Protein AF-A0A974MV99-F1 (afdb_monomer_lite)

Foldseek 3Di:
DDWPQPFLDPVVLVVLVVFQLPDPDWKKKFFAFDDQRPGGQPDDPPDPDDDDPRIDTFDSVCSNLVSVLLSVQFFGPCHQTDWDWDQDPNDTWTWTKGKGFCDPVGGPLVVSLVSCVPRPPQDPVSSVSSVDPRGGMMIIIGTDDD

Secondary structure (DSSP, 8-state):
---------HHHHHHHHHHHTSSSPPEEEEEEESGGG-EETT--TT--S--S---EEEPGGGHHHHHHHHHHHS-TTT-EEEEEEEEETTEEEEEEEEEEE--TTT--HHHHHHHTTT-TT--HHHHHHHHSTTEEEEEEEEEP--

Sequence (146 aa):
MQNENIGLGSDIIKFLKEKTIDKDLPIFLEPRSGERGIYPYGYSSNDNEIPQETYIEIKDDEKEKIIDVAGKFATSGFGIQILVYMEIKGKKIDYYTCSIDFIDEYANKEEFLKSISFLSNAPSDFIEKIKSDICSQVDILFPKIS

Structure (mmCIF, N/CA/C/O backbone):
data_AF-A0A974MV99-F1
#
_entry.id   AF-A0A974MV99-F1
#
loop_
_atom_site.group_PDB
_atom_site.id
_atom_site.type_symbol
_atom_site.label_atom_id
_atom_site.label_alt_id
_atom_site.label_comp_id
_atom_site.label_asym_id
_atom_site.label_entity_id
_atom_site.label_seq_id
_atom_site.pdbx_PDB_ins_code
_atom_site.Cartn_x
_atom_site.Cartn_y
_atom_site.Cartn_z
_atom_site.occupancy
_atom_site.B_iso_or_equiv
_atom_site.auth_seq_id
_atom_site.auth_comp_id
_atom_site.auth_asym_id
_atom_site.auth_atom_id
_atom_site.pdbx_PDB_model_num
ATOM 1 N N . MET A 1 1 ? 2.006 -23.246 5.773 1.00 35.78 1 MET A N 1
ATOM 2 C CA . MET A 1 1 ? 0.964 -22.284 5.362 1.00 35.78 1 MET A CA 1
ATOM 3 C C . MET A 1 1 ? 0.419 -22.740 4.025 1.00 35.78 1 MET A C 1
ATOM 5 O O . MET A 1 1 ? 1.220 -23.064 3.158 1.00 35.78 1 MET A O 1
ATOM 9 N N . GLN A 1 2 ? -0.901 -22.856 3.890 1.00 30.95 2 GLN A N 1
ATOM 10 C CA . GLN A 1 2 ? -1.543 -23.012 2.585 1.00 30.95 2 GLN A CA 1
ATOM 11 C C . GLN A 1 2 ? -1.718 -21.605 2.008 1.00 30.95 2 GLN A C 1
ATOM 13 O O . GLN A 1 2 ? -2.385 -20.779 2.623 1.00 30.95 2 GLN A O 1
ATOM 18 N N . ASN A 1 3 ? -1.065 -21.326 0.880 1.00 35.34 3 ASN A N 1
ATOM 19 C CA . ASN A 1 3 ? -1.298 -20.104 0.117 1.00 35.34 3 ASN A CA 1
ATOM 20 C C . ASN A 1 3 ? -2.586 -20.314 -0.682 1.00 35.34 3 ASN A C 1
ATOM 22 O O . ASN A 1 3 ? -2.581 -21.005 -1.700 1.00 35.34 3 ASN A O 1
ATOM 26 N N . GLU A 1 4 ? -3.699 -19.780 -0.189 1.00 39.91 4 GLU A N 1
ATOM 27 C CA . GLU A 1 4 ? -4.938 -19.711 -0.959 1.00 39.91 4 GLU A CA 1
ATOM 28 C C . GLU A 1 4 ? -4.841 -18.506 -1.898 1.00 39.91 4 GLU A C 1
ATOM 30 O O . GLU A 1 4 ? -4.929 -17.361 -1.463 1.00 39.91 4 GLU A O 1
ATOM 35 N N . ASN A 1 5 ? -4.624 -18.756 -3.192 1.00 42.25 5 ASN A N 1
ATOM 36 C CA . ASN A 1 5 ? -4.759 -17.719 -4.211 1.00 42.25 5 ASN A CA 1
ATOM 37 C C . ASN A 1 5 ? -6.253 -17.487 -4.431 1.00 42.25 5 ASN A C 1
ATOM 39 O O . ASN A 1 5 ? -6.919 -18.268 -5.112 1.00 42.25 5 ASN A O 1
ATOM 43 N N . ILE A 1 6 ? -6.783 -16.442 -3.807 1.00 44.34 6 ILE A N 1
ATOM 44 C CA . ILE A 1 6 ? -8.196 -16.093 -3.931 1.00 44.34 6 ILE A CA 1
ATOM 45 C C . ILE A 1 6 ? -8.490 -15.336 -5.239 1.00 44.34 6 ILE A C 1
ATOM 47 O O . ILE A 1 6 ? -9.640 -15.257 -5.656 1.00 44.34 6 ILE A O 1
ATOM 51 N N . GLY A 1 7 ? -7.474 -14.866 -5.973 1.00 49.00 7 GLY A N 1
ATOM 52 C CA . GLY A 1 7 ? -7.668 -13.952 -7.101 1.00 49.00 7 GLY A CA 1
ATOM 53 C C . GLY A 1 7 ? -8.182 -12.582 -6.635 1.00 49.00 7 GLY A C 1
ATOM 54 O O . GLY A 1 7 ? -8.395 -12.352 -5.452 1.00 49.00 7 GLY A O 1
ATOM 55 N N . LEU A 1 8 ? -8.351 -11.629 -7.550 1.00 55.31 8 LEU A N 1
ATOM 56 C CA . LEU A 1 8 ? -8.963 -10.318 -7.270 1.00 55.31 8 LEU A CA 1
ATOM 57 C C . LEU A 1 8 ? -10.108 -10.076 -8.258 1.00 55.31 8 LEU A C 1
ATOM 59 O O . LEU A 1 8 ? -10.089 -9.168 -9.080 1.00 55.31 8 LEU A O 1
ATOM 63 N N . GLY A 1 9 ? -11.098 -10.971 -8.215 1.00 59.56 9 GLY A N 1
ATOM 64 C CA . GLY A 1 9 ? -12.367 -10.783 -8.918 1.00 59.56 9 GLY A CA 1
ATOM 65 C C . GLY A 1 9 ? -13.258 -9.747 -8.222 1.00 59.56 9 GLY A C 1
ATOM 66 O O . GLY A 1 9 ? -13.014 -9.367 -7.073 1.00 59.56 9 GLY A O 1
ATOM 67 N N . SER A 1 10 ? -14.340 -9.335 -8.890 1.00 60.81 10 SER A N 1
ATOM 68 C CA . SER A 1 10 ? -15.340 -8.399 -8.345 1.00 60.81 10 SER A CA 1
ATOM 69 C C . SER A 1 10 ? -15.858 -8.805 -6.963 1.00 60.81 10 SER A C 1
ATOM 71 O O . SER A 1 10 ? -16.117 -7.944 -6.127 1.00 60.81 10 SER A O 1
ATOM 73 N N . ASP A 1 11 ? -15.957 -10.109 -6.704 1.00 63.81 11 ASP A N 1
ATOM 74 C CA . ASP A 1 11 ? -16.454 -10.656 -5.441 1.00 63.81 11 ASP A CA 1
ATOM 75 C C . ASP A 1 11 ? -15.479 -10.445 -4.277 1.00 63.81 11 ASP A C 1
ATOM 77 O O . ASP A 1 11 ? -15.911 -10.265 -3.142 1.00 63.81 11 ASP A O 1
ATOM 81 N N . ILE A 1 12 ? -14.173 -10.389 -4.546 1.00 68.56 12 ILE A N 1
ATOM 82 C CA . ILE A 1 12 ? -13.144 -10.159 -3.520 1.00 68.56 12 ILE A CA 1
ATOM 83 C C . ILE A 1 12 ? -12.984 -8.679 -3.234 1.00 68.56 12 ILE A C 1
ATOM 85 O O . ILE A 1 12 ? -12.864 -8.299 -2.076 1.00 68.56 12 ILE A O 1
ATOM 89 N N . ILE A 1 13 ? -13.074 -7.830 -4.258 1.00 68.06 13 ILE A N 1
ATOM 90 C CA . ILE A 1 13 ? -13.170 -6.379 -4.057 1.00 68.06 13 ILE A CA 1
ATOM 91 C C . ILE A 1 13 ? -14.417 -6.064 -3.225 1.00 68.06 13 ILE A C 1
ATOM 93 O O . ILE A 1 13 ? -14.344 -5.310 -2.257 1.00 68.06 13 ILE A O 1
ATOM 97 N N . LYS A 1 14 ? -15.555 -6.685 -3.557 1.00 68.81 14 LYS A N 1
ATOM 98 C CA . LYS A 1 14 ? -16.790 -6.565 -2.781 1.00 68.81 14 LYS A CA 1
ATOM 99 C C . LYS A 1 14 ? -16.600 -7.054 -1.342 1.00 68.81 14 LYS A C 1
ATOM 101 O O . LYS A 1 14 ? -16.944 -6.324 -0.419 1.00 68.81 14 LYS A O 1
ATOM 106 N N . PHE A 1 15 ? -15.990 -8.222 -1.144 1.00 72.31 15 PHE A N 1
ATOM 107 C CA . PHE A 1 15 ? -15.669 -8.750 0.183 1.00 72.31 15 PHE A CA 1
ATOM 108 C C . PHE A 1 15 ? -14.768 -7.803 0.992 1.00 72.31 15 PHE A C 1
ATOM 110 O O . PHE A 1 15 ? -15.058 -7.539 2.156 1.00 72.31 15 PHE A O 1
ATOM 117 N N . LEU A 1 16 ? -13.710 -7.253 0.387 1.00 71.94 16 LEU A N 1
ATOM 118 C CA . LEU A 1 16 ? -12.824 -6.286 1.038 1.00 71.94 16 LEU A CA 1
ATOM 119 C C . LEU A 1 16 ? -13.580 -5.019 1.447 1.00 71.94 16 LEU A C 1
ATOM 121 O O . LEU A 1 16 ? -13.381 -4.530 2.554 1.00 71.94 16 LEU A O 1
ATOM 125 N N . LYS A 1 17 ? -14.471 -4.497 0.599 1.00 71.81 17 LYS A N 1
ATOM 126 C CA . LYS A 1 17 ? -15.303 -3.341 0.964 1.00 71.81 17 LYS A CA 1
ATOM 127 C C . LYS A 1 17 ? -16.229 -3.670 2.134 1.00 71.81 17 LYS A C 1
ATOM 129 O O . LYS A 1 17 ? -16.254 -2.946 3.118 1.00 71.81 17 LYS A O 1
ATOM 134 N N . GLU A 1 18 ? -16.940 -4.791 2.062 1.00 71.19 18 GLU A N 1
ATOM 135 C CA . GLU A 1 18 ? -17.928 -5.184 3.075 1.00 71.19 18 GLU A CA 1
ATOM 136 C C . GLU A 1 18 ? -17.315 -5.568 4.425 1.00 71.19 18 GLU A C 1
ATOM 138 O O . GLU A 1 18 ? -17.976 -5.454 5.453 1.00 71.19 18 GLU A O 1
ATOM 143 N N . LYS A 1 19 ? -16.084 -6.088 4.446 1.00 66.38 19 LYS A N 1
ATOM 144 C CA . LYS A 1 19 ? -15.458 -6.573 5.680 1.00 66.38 19 LYS A CA 1
ATOM 145 C C . LYS A 1 19 ? -14.443 -5.591 6.232 1.00 66.38 19 LYS A C 1
ATOM 147 O O . LYS A 1 19 ? -14.493 -5.289 7.419 1.00 66.38 19 LYS A O 1
ATOM 152 N N . THR A 1 20 ? -13.532 -5.094 5.405 1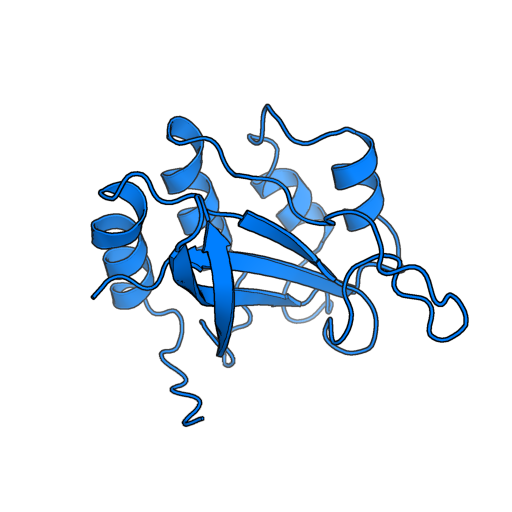.00 65.12 20 THR A N 1
ATOM 153 C CA . THR A 1 20 ? -12.345 -4.361 5.867 1.00 65.12 20 THR A CA 1
ATOM 154 C C . THR A 1 20 ? -12.671 -2.960 6.387 1.00 65.12 20 THR A C 1
ATOM 156 O O . THR A 1 20 ? -11.976 -2.451 7.264 1.00 65.12 20 THR A O 1
ATOM 159 N N . ILE A 1 21 ? -13.746 -2.348 5.890 1.00 62.38 21 ILE A N 1
ATOM 160 C CA . ILE A 1 21 ? -14.174 -1.000 6.292 1.00 62.38 21 ILE A CA 1
ATOM 161 C C . ILE A 1 21 ? -14.846 -1.011 7.679 1.00 62.38 21 ILE A C 1
ATOM 163 O O . ILE A 1 21 ? -14.767 -0.027 8.405 1.00 62.38 21 ILE A O 1
ATOM 167 N N . ASP A 1 22 ? -15.416 -2.144 8.101 1.00 59.22 22 ASP A N 1
ATOM 168 C CA . ASP A 1 22 ? -16.394 -2.208 9.199 1.00 59.22 22 ASP A CA 1
ATOM 169 C C . ASP A 1 22 ? -15.819 -2.554 10.595 1.00 59.22 22 ASP A C 1
ATOM 171 O O . ASP A 1 22 ? -16.580 -2.659 11.558 1.00 59.22 22 ASP A O 1
ATOM 175 N N . LYS A 1 23 ? -14.503 -2.789 10.753 1.00 62.59 23 LYS A N 1
ATOM 176 C CA . LYS A 1 23 ? -13.938 -3.380 11.997 1.00 62.59 23 LYS A CA 1
ATOM 177 C C . LYS A 1 23 ? -12.905 -2.551 12.784 1.00 62.59 23 LYS A C 1
ATOM 179 O O . LYS A 1 23 ? -12.208 -3.133 13.611 1.00 62.59 23 LYS A O 1
ATOM 184 N N . ASP A 1 24 ? -1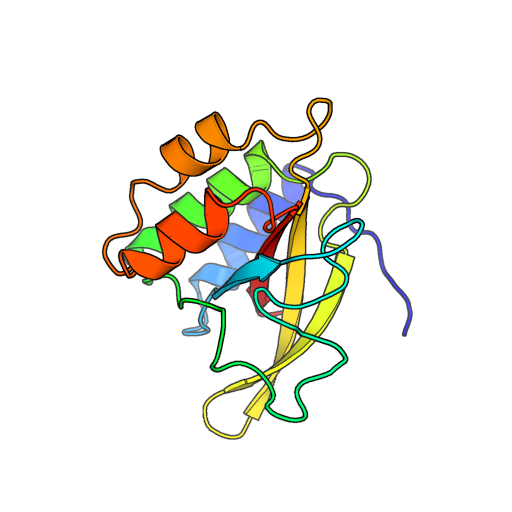2.787 -1.234 12.589 1.0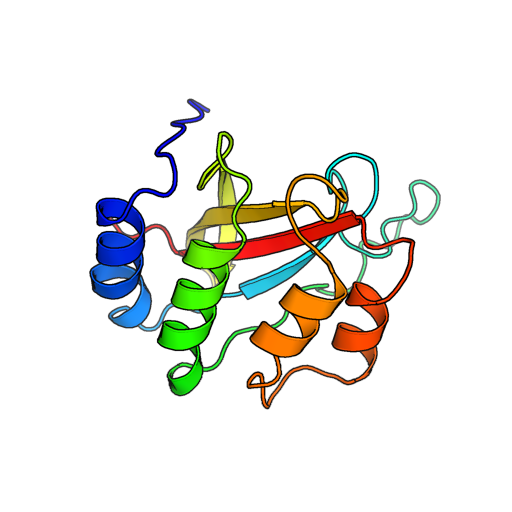0 73.44 24 ASP A N 1
ATOM 185 C CA . ASP A 1 24 ? -11.771 -0.385 13.268 1.00 73.44 24 ASP A CA 1
ATOM 186 C C . ASP A 1 24 ? -10.318 -0.902 13.122 1.00 73.44 24 ASP A C 1
ATOM 188 O O . ASP A 1 24 ? -9.433 -0.590 13.927 1.00 73.44 24 ASP A O 1
ATOM 192 N N . LEU A 1 25 ? -10.058 -1.741 12.113 1.00 84.19 25 LEU A N 1
ATOM 193 C CA . LEU A 1 25 ? -8.729 -2.273 11.830 1.00 84.19 25 LEU A CA 1
ATOM 194 C C . LEU A 1 25 ? -8.058 -1.433 10.737 1.00 84.19 25 LEU A C 1
ATOM 196 O O . LEU A 1 25 ? -8.729 -1.039 9.776 1.00 84.19 25 LEU A O 1
ATOM 200 N N . PRO A 1 26 ? -6.760 -1.123 10.879 1.00 88.69 26 PRO A N 1
ATOM 201 C CA . PRO A 1 26 ? -6.052 -0.300 9.911 1.00 88.69 26 PRO A CA 1
ATOM 202 C C . PRO A 1 26 ? -5.852 -1.054 8.594 1.00 88.69 26 PRO A C 1
ATOM 204 O O . PRO A 1 26 ? -5.733 -2.276 8.580 1.00 88.69 26 PRO A O 1
ATOM 207 N N . ILE A 1 27 ? -5.817 -0.316 7.487 1.00 90.88 27 ILE A N 1
ATOM 208 C CA . ILE A 1 27 ? -5.269 -0.794 6.210 1.00 90.88 27 ILE A CA 1
ATOM 209 C C . ILE A 1 27 ? -3.900 -0.142 6.079 1.00 90.88 27 ILE A C 1
ATOM 211 O O . ILE A 1 27 ? -3.766 1.036 6.413 1.00 90.88 27 ILE A O 1
ATOM 215 N N . PHE A 1 28 ? -2.906 -0.874 5.589 1.00 93.00 28 PHE A N 1
ATOM 216 C CA . PHE A 1 28 ? -1.567 -0.323 5.393 1.00 93.00 28 PHE A CA 1
ATOM 217 C C . PHE A 1 28 ? -1.147 -0.335 3.929 1.00 93.00 28 PHE A C 1
ATOM 219 O O . PHE A 1 28 ? -1.614 -1.160 3.143 1.00 93.00 28 PHE A O 1
ATOM 226 N N . LEU A 1 29 ? -0.240 0.574 3.586 1.00 94.12 29 LEU A N 1
ATOM 227 C CA . LEU A 1 29 ? 0.426 0.638 2.291 1.00 94.12 29 LEU A CA 1
ATOM 228 C C . LEU A 1 29 ? 1.937 0.602 2.504 1.00 94.12 29 LEU A C 1
ATOM 230 O O . LEU A 1 29 ? 2.461 1.458 3.215 1.00 94.12 29 LEU A O 1
ATOM 234 N N . GLU A 1 30 ? 2.628 -0.357 1.893 1.00 93.31 30 GLU A N 1
ATOM 235 C CA . GLU A 1 30 ? 4.063 -0.588 2.082 1.00 93.31 30 GLU A CA 1
ATOM 236 C C . GLU A 1 30 ? 4.819 -0.590 0.737 1.00 93.31 30 GLU A C 1
ATOM 238 O O . GLU A 1 30 ? 4.497 -1.388 -0.143 1.00 93.31 30 GLU A O 1
ATOM 243 N N . PRO A 1 31 ? 5.839 0.266 0.542 1.00 93.38 31 PRO A N 1
ATOM 244 C CA . PRO A 1 31 ? 6.760 0.164 -0.576 1.00 93.38 31 PRO A CA 1
ATOM 245 C C . PRO A 1 31 ? 7.733 -0.996 -0.348 1.00 93.38 31 PRO A C 1
ATOM 247 O O . PRO A 1 31 ? 8.270 -1.194 0.745 1.00 93.38 31 PRO A O 1
ATOM 250 N N . ARG A 1 32 ? 8.005 -1.743 -1.413 1.00 90.75 32 ARG A N 1
ATOM 251 C CA . ARG A 1 32 ? 8.823 -2.956 -1.397 1.00 90.75 32 ARG A CA 1
ATOM 252 C C . ARG A 1 32 ? 9.955 -2.852 -2.415 1.00 90.75 32 ARG A C 1
ATOM 254 O O . ARG A 1 32 ? 9.858 -2.139 -3.414 1.00 90.75 32 ARG A O 1
ATOM 261 N N . SER A 1 33 ? 11.045 -3.564 -2.157 1.00 88.94 33 SER A N 1
ATOM 262 C CA . SER A 1 33 ? 12.255 -3.570 -2.979 1.00 88.94 33 SER A CA 1
ATOM 263 C C . SER A 1 33 ? 12.741 -4.990 -3.287 1.00 88.94 33 SER A C 1
ATOM 265 O O . SER A 1 33 ? 12.274 -5.976 -2.711 1.00 88.94 33 SER A O 1
ATOM 267 N N . GLY A 1 34 ? 13.689 -5.095 -4.221 1.00 85.38 34 GLY A N 1
ATOM 268 C CA . GLY A 1 34 ? 14.205 -6.372 -4.717 1.00 85.38 34 GLY A CA 1
ATOM 269 C C . GLY A 1 34 ? 13.316 -7.004 -5.791 1.00 85.38 34 GLY A C 1
ATOM 270 O O . GLY A 1 34 ? 12.311 -6.432 -6.212 1.00 85.38 34 GLY A O 1
ATOM 271 N N . GLU A 1 35 ? 13.698 -8.184 -6.274 1.00 83.00 35 GLU A N 1
ATOM 272 C CA . GLU A 1 35 ? 12.920 -8.900 -7.289 1.00 83.00 35 GLU A CA 1
ATOM 273 C C . GLU A 1 35 ? 11.520 -9.222 -6.741 1.00 83.00 35 GLU A C 1
ATOM 275 O O . GLU A 1 35 ? 11.395 -9.900 -5.721 1.00 83.00 35 GLU A O 1
ATOM 280 N N . ARG A 1 36 ? 10.474 -8.695 -7.399 1.00 77.44 36 ARG A N 1
ATOM 281 C CA . ARG A 1 36 ? 9.059 -8.856 -7.003 1.00 77.44 36 ARG A CA 1
ATOM 282 C C . ARG A 1 36 ? 8.777 -8.494 -5.535 1.00 77.44 36 ARG A C 1
ATOM 284 O O . ARG A 1 36 ? 8.043 -9.202 -4.853 1.00 77.44 36 ARG A O 1
ATOM 291 N N . GLY A 1 37 ? 9.415 -7.434 -5.031 1.00 83.94 37 GLY A N 1
ATOM 292 C CA . GLY A 1 37 ? 9.139 -6.886 -3.697 1.00 83.94 37 GLY A CA 1
ATOM 293 C C . GLY A 1 37 ? 9.503 -7.790 -2.512 1.00 83.94 37 GLY A C 1
ATOM 294 O O . GLY A 1 37 ? 8.958 -7.634 -1.414 1.00 83.94 37 GLY A O 1
ATOM 295 N N . ILE A 1 38 ? 10.434 -8.732 -2.698 1.00 84.00 38 ILE A N 1
ATOM 296 C CA . ILE A 1 38 ? 10.834 -9.699 -1.661 1.00 84.00 38 ILE A CA 1
ATOM 297 C C . ILE A 1 38 ? 11.306 -9.045 -0.345 1.00 84.00 38 ILE A C 1
ATOM 299 O O . ILE A 1 38 ? 11.209 -9.671 0.712 1.00 84.00 38 ILE A O 1
ATOM 303 N N . TYR A 1 39 ? 11.738 -7.780 -0.367 1.00 86.38 39 TYR A N 1
ATOM 304 C CA . TYR A 1 39 ? 12.184 -7.049 0.819 1.00 86.38 39 TYR A CA 1
ATOM 305 C C . TYR A 1 39 ? 11.362 -5.779 1.086 1.00 86.38 39 TYR A C 1
ATOM 307 O O . TYR A 1 39 ? 10.899 -5.145 0.137 1.00 86.38 39 TYR A O 1
ATOM 315 N N . PRO A 1 40 ? 11.230 -5.340 2.354 1.00 87.12 40 PRO A N 1
ATOM 316 C CA . PRO A 1 40 ? 10.774 -3.985 2.661 1.00 87.12 40 PRO A CA 1
ATOM 317 C C . PRO A 1 40 ? 11.646 -2.933 1.964 1.00 87.12 40 PRO A C 1
ATOM 319 O O . PRO A 1 40 ? 12.823 -3.180 1.670 1.00 87.12 40 PRO A O 1
ATOM 322 N N . TYR A 1 41 ? 11.102 -1.747 1.700 1.00 86.12 41 TYR A N 1
ATOM 323 C CA . TYR A 1 41 ? 11.903 -0.655 1.148 1.00 86.12 41 TYR A CA 1
ATOM 324 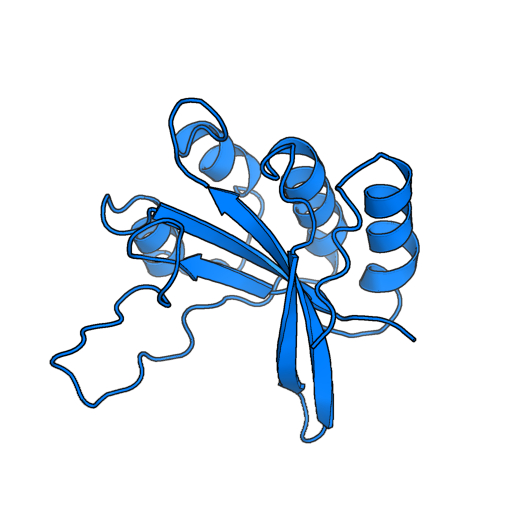C C . TYR A 1 41 ? 13.061 -0.283 2.087 1.00 86.12 41 TYR A C 1
ATOM 326 O O . TYR A 1 41 ? 12.884 -0.142 3.293 1.00 86.12 41 TYR A O 1
ATOM 334 N N . GLY A 1 42 ? 14.257 -0.076 1.533 1.00 77.38 42 GLY A N 1
ATOM 335 C CA . GLY A 1 42 ? 15.434 0.305 2.320 1.00 77.38 42 GLY A CA 1
ATOM 336 C C . GLY A 1 42 ? 16.087 -0.853 3.078 1.00 77.38 42 GLY A C 1
ATOM 337 O O . GLY A 1 42 ? 17.065 -0.624 3.783 1.00 77.38 42 GLY A O 1
ATOM 338 N N . TYR A 1 43 ? 15.598 -2.088 2.917 1.00 76.44 43 TYR A N 1
ATOM 339 C CA . TYR A 1 43 ? 16.304 -3.264 3.410 1.00 76.44 43 TYR A CA 1
ATOM 340 C C . TYR A 1 43 ? 17.656 -3.410 2.698 1.00 76.44 43 TYR A C 1
ATOM 342 O O . TYR A 1 43 ? 17.731 -3.532 1.475 1.00 76.44 43 TYR A O 1
ATOM 350 N N . SER A 1 44 ? 18.725 -3.425 3.486 1.00 67.81 44 SER A N 1
ATOM 351 C CA . SER A 1 44 ? 20.093 -3.692 3.055 1.00 67.81 44 SER A CA 1
ATOM 352 C C . SER A 1 44 ? 20.563 -4.934 3.797 1.00 67.81 44 SER A C 1
ATOM 354 O O . SER A 1 44 ? 20.566 -4.958 5.023 1.00 67.81 44 SER A O 1
ATOM 356 N N . SER A 1 45 ? 20.997 -5.973 3.076 1.00 61.28 45 SER A N 1
ATOM 357 C CA . SER A 1 45 ? 21.531 -7.200 3.691 1.00 61.28 45 SER A CA 1
ATOM 358 C C . SER A 1 45 ? 22.788 -6.962 4.539 1.00 61.28 45 SER A C 1
ATOM 360 O O . SER A 1 45 ? 23.238 -7.871 5.234 1.00 61.28 45 SER A O 1
ATOM 362 N N . ASN A 1 46 ? 23.376 -5.767 4.437 1.00 59.09 46 ASN A N 1
ATOM 363 C CA . ASN A 1 46 ? 24.597 -5.370 5.127 1.00 59.09 46 ASN A CA 1
ATOM 364 C C . ASN A 1 46 ? 24.327 -4.521 6.378 1.00 59.09 46 ASN A C 1
ATOM 366 O O . ASN A 1 46 ? 25.252 -4.322 7.163 1.00 59.09 46 ASN A O 1
ATOM 370 N N . ASP A 1 47 ? 23.092 -4.052 6.577 1.00 57.03 47 ASP A N 1
ATOM 371 C CA . ASP A 1 47 ? 22.700 -3.291 7.758 1.00 57.03 47 ASP A CA 1
ATOM 372 C C . ASP A 1 47 ? 21.913 -4.198 8.708 1.00 57.03 47 ASP A C 1
ATOM 374 O O . ASP A 1 47 ? 20.847 -4.714 8.386 1.00 57.03 47 ASP A O 1
ATOM 378 N N . ASN A 1 48 ? 22.445 -4.391 9.917 1.00 51.53 48 ASN A N 1
ATOM 379 C CA . ASN A 1 48 ? 21.744 -5.096 10.999 1.00 51.53 48 ASN A CA 1
ATOM 380 C C . ASN A 1 48 ? 20.589 -4.266 11.594 1.00 51.53 48 ASN A C 1
ATOM 382 O O . ASN A 1 48 ? 19.950 -4.698 12.555 1.00 51.53 48 ASN A O 1
ATOM 386 N N . GLU A 1 49 ? 20.337 -3.069 11.064 1.00 51.97 49 GLU A N 1
ATOM 387 C CA . GLU A 1 49 ? 19.196 -2.248 11.436 1.00 51.97 49 GLU A CA 1
ATOM 388 C C . GLU A 1 49 ? 18.005 -2.631 10.559 1.00 51.97 49 GLU A C 1
ATOM 390 O O . GLU A 1 49 ? 17.987 -2.410 9.350 1.00 51.97 49 GLU A O 1
ATOM 395 N N . ILE A 1 50 ? 16.994 -3.233 11.188 1.00 50.50 50 ILE A N 1
ATOM 396 C CA . ILE A 1 50 ? 15.677 -3.390 10.573 1.00 50.50 50 ILE A CA 1
ATOM 397 C C . ILE A 1 50 ? 15.185 -1.969 10.263 1.00 50.50 50 ILE A C 1
ATOM 399 O O . ILE A 1 50 ? 15.137 -1.156 11.194 1.00 50.50 50 ILE A O 1
ATOM 403 N N . PRO A 1 51 ? 14.847 -1.639 9.002 1.00 54.34 51 PRO A N 1
ATOM 404 C CA . PRO A 1 51 ? 14.335 -0.319 8.671 1.00 54.34 51 PRO A CA 1
ATOM 405 C C . PRO A 1 51 ? 13.164 0.051 9.585 1.00 54.34 51 PRO A C 1
ATOM 407 O O . PRO A 1 51 ? 12.350 -0.805 9.940 1.00 54.34 51 PRO A O 1
ATOM 410 N N . GLN A 1 52 ? 13.076 1.337 9.940 1.00 57.81 52 GLN A N 1
ATOM 411 C CA . GLN A 1 52 ? 11.861 1.930 10.506 1.00 57.81 52 GLN A CA 1
ATOM 412 C C . GLN A 1 52 ? 10.642 1.488 9.690 1.00 57.81 52 GLN A C 1
ATOM 414 O O . GLN A 1 52 ? 10.769 1.302 8.479 1.00 57.81 52 GLN A O 1
ATOM 419 N N . GLU A 1 53 ? 9.490 1.331 10.352 1.00 66.31 53 GLU A N 1
ATOM 420 C CA . GLU A 1 53 ? 8.222 0.945 9.721 1.00 66.31 53 GLU A CA 1
ATOM 421 C C . GLU A 1 53 ? 8.069 1.628 8.355 1.00 66.31 53 GLU A C 1
ATOM 423 O O . GLU A 1 53 ? 8.023 2.855 8.254 1.00 66.31 53 GLU A O 1
ATOM 428 N N . THR A 1 54 ? 8.089 0.830 7.284 1.00 81.06 54 THR A N 1
ATOM 429 C CA . THR A 1 54 ? 8.097 1.374 5.917 1.00 81.06 54 THR A CA 1
ATOM 430 C C . THR A 1 54 ? 6.690 1.651 5.401 1.00 81.06 54 THR A C 1
ATOM 432 O O . THR A 1 54 ? 6.528 2.274 4.353 1.00 81.06 54 THR A O 1
ATOM 435 N N . TYR A 1 55 ? 5.681 1.229 6.161 1.00 88.88 55 TYR A N 1
ATOM 436 C CA . TYR A 1 55 ? 4.278 1.369 5.830 1.00 88.88 55 TYR A CA 1
ATOM 437 C C . TYR A 1 55 ? 3.658 2.664 6.355 1.00 88.88 55 TYR A C 1
ATOM 439 O O . TYR A 1 55 ? 4.097 3.242 7.348 1.00 88.88 55 TYR A O 1
ATOM 447 N N . ILE A 1 56 ? 2.570 3.079 5.710 1.00 92.62 56 ILE A N 1
ATOM 448 C CA . ILE A 1 56 ? 1.648 4.089 6.238 1.00 92.62 56 ILE A CA 1
ATOM 449 C C . ILE A 1 56 ? 0.285 3.465 6.503 1.00 92.62 56 ILE A C 1
ATOM 451 O O . ILE A 1 56 ? -0.152 2.575 5.774 1.00 92.62 56 ILE A O 1
ATOM 455 N N . GLU A 1 57 ? -0.392 3.952 7.537 1.00 93.00 57 GLU A N 1
ATOM 456 C CA . GLU A 1 57 ? -1.791 3.628 7.804 1.00 93.00 57 GLU A CA 1
ATOM 457 C C . GLU A 1 57 ? -2.706 4.473 6.913 1.00 93.00 57 GLU A C 1
ATOM 459 O O . GLU A 1 57 ? -2.546 5.689 6.818 1.00 93.00 57 GLU A O 1
ATOM 464 N N . ILE A 1 58 ? -3.682 3.838 6.273 1.00 92.81 58 ILE A N 1
ATOM 465 C CA . ILE A 1 58 ? -4.711 4.506 5.479 1.00 92.81 58 ILE A CA 1
ATOM 466 C C . ILE A 1 58 ? -5.815 5.006 6.408 1.00 92.81 58 ILE A C 1
ATOM 468 O O . ILE A 1 58 ? -6.354 4.229 7.201 1.00 92.81 58 ILE A O 1
ATOM 472 N N . LYS A 1 59 ? -6.188 6.286 6.284 1.00 91.06 59 LYS A N 1
ATOM 473 C CA . LYS A 1 59 ? -7.288 6.858 7.069 1.00 91.06 59 LYS A CA 1
ATOM 474 C C . LYS A 1 59 ? -8.616 6.193 6.740 1.00 91.06 59 LYS A C 1
ATOM 476 O O . LYS A 1 59 ? -8.853 5.788 5.605 1.00 91.06 59 LYS A O 1
ATOM 481 N N . ASP A 1 60 ? -9.515 6.162 7.718 1.00 88.31 60 ASP A N 1
ATOM 482 C CA . ASP A 1 60 ? -10.826 5.525 7.577 1.00 88.31 60 ASP A CA 1
ATOM 483 C C . ASP A 1 60 ? -11.631 6.044 6.374 1.00 88.31 60 ASP A C 1
ATOM 485 O O . ASP A 1 60 ? -12.188 5.246 5.622 1.00 88.31 60 ASP A O 1
ATOM 489 N N . ASP A 1 61 ? -11.625 7.356 6.122 1.00 90.12 61 ASP A N 1
ATOM 490 C CA . ASP A 1 61 ? -12.324 8.000 4.998 1.00 90.12 61 ASP A CA 1
ATOM 491 C C . ASP A 1 61 ? -11.642 7.796 3.628 1.00 90.12 61 ASP A C 1
ATOM 493 O O . ASP A 1 61 ? -12.190 8.151 2.580 1.00 90.12 61 ASP A O 1
ATOM 497 N N . GLU A 1 62 ? -10.452 7.196 3.618 1.00 92.56 62 GLU A N 1
ATOM 498 C CA . GLU A 1 62 ? -9.649 6.891 2.431 1.00 92.56 62 GLU A CA 1
ATOM 499 C C . GLU A 1 62 ? -9.662 5.388 2.084 1.00 92.56 62 GLU A C 1
ATOM 501 O O . GLU A 1 62 ? -9.273 5.006 0.974 1.00 92.56 62 GLU A O 1
ATOM 506 N N . LYS A 1 63 ? -10.159 4.527 2.989 1.00 90.25 63 LYS A N 1
ATOM 507 C CA . LYS A 1 63 ? -10.153 3.059 2.839 1.00 90.25 63 LYS A CA 1
ATOM 508 C C . LYS A 1 63 ? -10.901 2.563 1.601 1.00 90.25 63 LYS A C 1
ATOM 510 O O . LYS A 1 63 ? -10.426 1.663 0.915 1.00 90.25 63 LYS A O 1
ATOM 515 N N . GLU A 1 64 ? -12.049 3.148 1.264 1.00 88.19 64 GLU A N 1
ATOM 516 C CA . GLU A 1 64 ? -12.783 2.748 0.051 1.00 88.19 64 GLU A CA 1
ATOM 517 C C . GLU A 1 64 ? -11.960 2.979 -1.217 1.00 88.19 64 GLU A C 1
ATOM 519 O O . GLU A 1 64 ? -11.883 2.110 -2.087 1.00 88.19 64 GLU A O 1
ATOM 524 N N . LYS A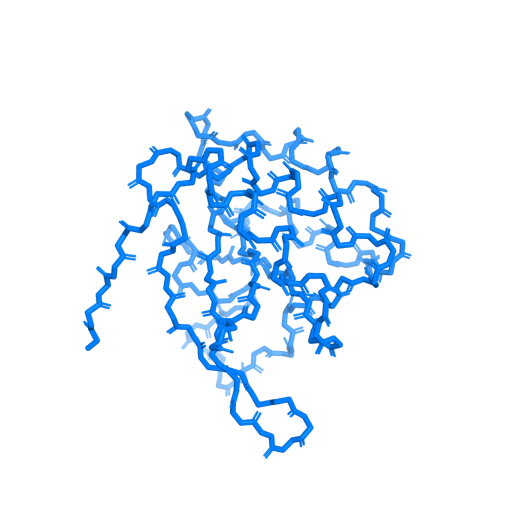 1 65 ? -11.283 4.129 -1.290 1.00 91.81 65 LYS A N 1
ATOM 525 C CA . LYS A 1 65 ? -10.486 4.514 -2.455 1.00 91.81 65 LYS A CA 1
ATOM 526 C C . LYS A 1 65 ? -9.255 3.628 -2.603 1.00 91.81 65 LYS A C 1
ATOM 528 O O . LYS A 1 65 ? -8.916 3.263 -3.725 1.00 91.81 65 LYS A O 1
ATOM 533 N N . ILE A 1 66 ? -8.596 3.237 -1.504 1.00 92.19 66 ILE A N 1
ATOM 534 C CA . ILE A 1 66 ? -7.439 2.332 -1.601 1.00 92.19 66 ILE A CA 1
ATOM 535 C C . ILE A 1 66 ? -7.854 0.922 -2.040 1.00 92.19 66 ILE A C 1
ATOM 537 O O . ILE A 1 66 ? -7.119 0.273 -2.781 1.00 92.19 66 ILE A O 1
ATOM 541 N N . ILE A 1 67 ? -9.054 0.468 -1.665 1.00 88.31 67 ILE A N 1
ATOM 542 C CA . ILE A 1 67 ? -9.610 -0.801 -2.156 1.00 88.31 67 ILE A CA 1
ATOM 543 C C . ILE A 1 67 ? -9.895 -0.721 -3.664 1.00 88.31 67 ILE A C 1
ATOM 545 O O . ILE A 1 67 ? -9.609 -1.674 -4.389 1.00 88.31 67 ILE A O 1
ATOM 549 N N . ASP A 1 68 ? -10.394 0.414 -4.163 1.00 87.75 68 ASP A N 1
ATOM 550 C CA . ASP A 1 68 ? -10.573 0.628 -5.607 1.00 87.75 68 ASP A CA 1
ATOM 551 C C . ASP A 1 68 ? -9.237 0.628 -6.364 1.00 87.75 68 ASP A C 1
ATOM 553 O O . ASP A 1 68 ? -9.132 0.035 -7.440 1.00 87.75 68 ASP A O 1
ATOM 557 N N . VAL A 1 69 ? -8.193 1.235 -5.788 1.00 90.31 69 VAL A N 1
ATOM 558 C CA . VAL A 1 69 ? -6.828 1.177 -6.335 1.00 90.31 69 VAL A CA 1
ATOM 559 C C . VAL A 1 69 ? -6.328 -0.265 -6.394 1.00 90.31 69 VAL A C 1
ATOM 561 O O . VAL A 1 69 ? -5.842 -0.688 -7.443 1.00 90.31 69 VAL A O 1
ATOM 564 N N . ALA A 1 70 ? -6.493 -1.038 -5.317 1.00 87.19 70 ALA A N 1
ATOM 565 C CA . ALA A 1 70 ? -6.131 -2.455 -5.294 1.00 87.19 70 ALA A CA 1
ATOM 566 C C . ALA A 1 70 ? -6.845 -3.232 -6.410 1.00 87.19 70 ALA A C 1
ATOM 568 O O . ALA A 1 70 ? -6.210 -3.955 -7.170 1.00 87.19 70 ALA A O 1
ATOM 569 N N . GLY A 1 71 ? -8.153 -3.018 -6.571 1.00 81.94 71 GLY A N 1
ATOM 570 C CA . GLY A 1 71 ? -8.940 -3.658 -7.624 1.00 81.94 71 GLY A CA 1
ATOM 571 C C . GLY A 1 71 ? -8.504 -3.294 -9.046 1.00 81.94 71 GLY A C 1
ATOM 572 O O . GLY A 1 71 ? -8.655 -4.107 -9.955 1.00 81.94 71 GLY A O 1
ATOM 573 N N . LYS A 1 72 ? -7.953 -2.091 -9.245 1.00 84.06 72 LYS A N 1
ATOM 574 C CA . LYS A 1 72 ? -7.458 -1.625 -10.545 1.00 84.06 72 LYS A CA 1
ATOM 575 C C . LYS A 1 72 ? -6.065 -2.162 -10.886 1.00 84.06 72 LYS A C 1
ATOM 577 O O . LYS A 1 72 ? -5.823 -2.476 -12.046 1.00 84.06 72 LYS A O 1
ATOM 582 N N . PHE A 1 73 ? -5.150 -2.193 -9.916 1.00 83.69 73 PHE A N 1
ATOM 583 C CA . PHE A 1 73 ? -3.715 -2.393 -10.169 1.00 83.69 73 PHE A CA 1
ATOM 584 C C . PHE A 1 73 ? -3.163 -3.744 -9.741 1.00 83.69 73 PHE A C 1
ATOM 586 O O . PHE A 1 73 ? -2.015 -4.045 -10.061 1.00 83.69 73 PHE A O 1
ATOM 593 N N . ALA A 1 74 ? -3.923 -4.541 -8.997 1.00 77.19 74 ALA A N 1
ATOM 594 C CA . ALA A 1 74 ? -3.413 -5.822 -8.554 1.00 77.19 74 ALA A CA 1
ATOM 595 C C . ALA A 1 74 ? -3.018 -6.709 -9.735 1.00 77.19 74 ALA A C 1
ATOM 597 O O . ALA A 1 74 ? -3.783 -6.875 -10.689 1.00 77.19 74 ALA A O 1
ATOM 598 N N . THR A 1 75 ? -1.835 -7.313 -9.639 1.00 67.12 75 THR A N 1
ATOM 599 C CA . THR A 1 75 ? -1.286 -8.172 -10.686 1.00 67.12 75 THR A CA 1
ATOM 600 C C . THR A 1 75 ? -2.257 -9.329 -10.969 1.00 67.12 75 THR A C 1
ATOM 602 O O . THR A 1 75 ? -2.457 -10.233 -10.145 1.00 67.12 75 THR A O 1
ATOM 605 N N . SER A 1 76 ? -2.905 -9.298 -12.140 1.00 52.97 76 SER A N 1
ATOM 606 C CA . SER A 1 76 ? -3.898 -10.291 -12.556 1.00 52.97 76 SER A CA 1
ATOM 607 C C . SER A 1 76 ? -3.228 -11.659 -12.715 1.00 52.97 76 SER A C 1
ATOM 609 O O . SER A 1 76 ? -2.434 -11.868 -13.628 1.00 52.97 76 SER A O 1
ATOM 611 N N . GLY A 1 77 ? -3.527 -12.577 -11.796 1.00 49.38 77 GLY A N 1
ATOM 612 C CA . GLY A 1 77 ? -2.909 -13.905 -11.691 1.00 49.38 77 GLY A CA 1
ATOM 613 C C . GLY A 1 77 ? -2.349 -14.202 -10.298 1.00 49.38 77 GLY A C 1
ATOM 614 O O . GLY A 1 77 ? -2.310 -15.363 -9.884 1.00 49.38 77 GLY A O 1
ATOM 615 N N . PHE A 1 78 ? -2.006 -13.162 -9.538 1.00 48.78 78 PHE A N 1
ATOM 616 C CA . PHE A 1 78 ? -1.432 -13.299 -8.205 1.00 48.78 78 PHE A CA 1
ATOM 617 C C . PHE A 1 78 ? -2.413 -12.899 -7.092 1.00 48.78 78 PHE A C 1
ATOM 619 O O . PHE A 1 78 ? -2.451 -13.590 -6.079 1.00 48.78 78 PHE A O 1
ATOM 626 N N . GLY A 1 79 ? -3.330 -11.952 -7.318 1.00 54.00 79 GLY A N 1
ATOM 627 C CA . GLY A 1 79 ? -4.424 -11.688 -6.372 1.00 54.00 79 GLY A CA 1
ATOM 628 C C . GLY A 1 79 ? -3.938 -11.230 -4.989 1.00 54.00 79 GLY A C 1
ATOM 629 O O . GLY A 1 79 ? -2.814 -10.764 -4.830 1.00 54.00 79 GLY A O 1
ATOM 630 N N . ILE A 1 80 ? -4.792 -11.374 -3.975 1.00 58.25 80 ILE A N 1
ATOM 631 C CA . ILE A 1 80 ? -4.361 -11.328 -2.575 1.00 58.25 80 ILE A CA 1
ATOM 632 C C . ILE A 1 80 ? -3.572 -12.613 -2.282 1.00 58.25 80 ILE A C 1
ATOM 634 O O . ILE A 1 80 ? -4.112 -13.709 -2.439 1.00 58.25 80 ILE A O 1
ATOM 638 N N . GLN A 1 81 ? -2.307 -12.488 -1.885 1.00 62.03 81 GLN A N 1
ATOM 639 C CA . GLN A 1 81 ? -1.329 -13.581 -1.968 1.00 62.03 81 GLN A CA 1
ATOM 640 C C . GLN A 1 81 ? -0.916 -14.172 -0.621 1.00 62.03 81 GLN A C 1
ATOM 642 O O . GLN A 1 81 ? -0.819 -15.391 -0.469 1.00 62.03 81 GLN A O 1
ATOM 647 N N . ILE A 1 82 ? -0.573 -13.302 0.330 1.00 62.88 82 ILE A N 1
ATOM 648 C CA . ILE A 1 82 ? 0.218 -13.672 1.504 1.00 62.88 82 ILE A CA 1
ATOM 649 C C . ILE A 1 82 ? -0.552 -13.298 2.762 1.00 62.88 82 ILE A C 1
ATOM 651 O O . ILE A 1 82 ? -1.109 -12.208 2.867 1.00 62.88 82 ILE A O 1
ATOM 655 N N . LEU A 1 83 ? -0.571 -14.238 3.706 1.00 67.44 83 LEU A N 1
ATOM 656 C CA . LEU A 1 83 ? -0.978 -14.002 5.081 1.00 67.44 83 LEU A CA 1
ATOM 657 C C . LEU A 1 83 ? 0.247 -13.578 5.886 1.00 67.44 83 LEU A C 1
ATOM 659 O O . LEU A 1 83 ? 1.111 -14.405 6.182 1.00 67.44 83 LEU A O 1
ATOM 663 N N . VAL A 1 84 ? 0.319 -12.296 6.228 1.00 74.44 84 VAL A N 1
ATOM 664 C CA . VAL A 1 84 ? 1.292 -11.767 7.193 1.00 74.44 84 VAL A CA 1
ATOM 665 C C . VAL A 1 84 ? 0.597 -11.528 8.527 1.00 74.44 84 VAL A C 1
ATOM 667 O O . VAL A 1 84 ? -0.611 -11.313 8.567 1.00 74.44 84 VAL A O 1
ATOM 670 N N . TYR A 1 85 ? 1.337 -11.575 9.633 1.00 80.06 85 TYR A N 1
ATOM 671 C CA . TYR A 1 85 ? 0.804 -11.162 10.930 1.00 80.06 85 TYR A CA 1
ATOM 672 C C . TYR A 1 85 ? 1.376 -9.793 11.289 1.00 80.06 85 TYR A C 1
ATOM 674 O O . TYR A 1 85 ? 2.569 -9.552 11.107 1.00 80.06 85 TYR A O 1
ATOM 682 N N . MET A 1 86 ? 0.536 -8.929 11.848 1.00 82.06 86 MET A N 1
ATOM 683 C CA . MET A 1 86 ? 0.959 -7.673 12.464 1.00 82.06 86 MET A CA 1
ATOM 684 C C . MET A 1 86 ? 0.460 -7.624 13.906 1.00 82.06 86 MET A C 1
ATOM 686 O O . MET A 1 86 ? -0.623 -8.126 14.219 1.00 82.06 86 MET A O 1
ATOM 690 N N . GLU A 1 87 ? 1.252 -7.041 14.805 1.00 83.06 87 GLU A N 1
ATOM 691 C CA . GLU A 1 87 ? 0.834 -6.811 16.186 1.00 83.06 87 GLU A CA 1
ATOM 692 C C . GLU A 1 87 ? 0.232 -5.413 16.323 1.00 83.06 87 GLU A C 1
ATOM 694 O O . GLU A 1 87 ? 0.938 -4.413 16.297 1.00 83.06 87 GLU A O 1
ATOM 699 N N . ILE A 1 88 ? -1.088 -5.341 16.484 1.00 82.38 88 ILE A N 1
ATOM 700 C CA . ILE A 1 88 ? -1.829 -4.086 16.626 1.00 82.38 88 ILE A CA 1
ATOM 701 C C . ILE A 1 88 ? -2.451 -4.054 18.015 1.00 82.38 88 ILE A C 1
ATOM 703 O O . ILE A 1 88 ? -3.225 -4.941 18.380 1.00 82.38 88 ILE A O 1
ATOM 707 N N . LYS A 1 89 ? -2.123 -3.026 18.809 1.00 83.31 89 LYS A N 1
ATOM 708 C CA . LYS A 1 89 ? -2.647 -2.847 20.180 1.00 83.31 89 LYS A CA 1
ATOM 709 C C . LYS A 1 89 ? -2.458 -4.110 21.052 1.00 83.31 89 LYS A C 1
ATOM 711 O O . LYS A 1 89 ? -3.357 -4.491 21.802 1.00 83.31 89 LYS A O 1
ATOM 716 N N . GLY A 1 90 ? -1.310 -4.785 20.916 1.00 83.12 90 GLY A N 1
ATOM 717 C CA . GLY A 1 90 ? -0.967 -6.011 21.652 1.00 83.12 90 GLY A CA 1
ATOM 718 C C . GLY A 1 90 ? -1.696 -7.279 21.185 1.00 83.12 90 GLY A C 1
ATOM 719 O O . GLY A 1 90 ? -1.691 -8.288 21.890 1.00 83.12 90 GLY A O 1
ATOM 720 N N . LYS A 1 91 ? -2.363 -7.245 20.024 1.00 82.75 91 LYS A N 1
ATOM 721 C CA . LYS A 1 91 ? -3.039 -8.401 19.424 1.00 82.75 91 LYS A CA 1
ATOM 722 C C . LYS A 1 91 ? -2.402 -8.747 18.088 1.00 82.75 91 LYS A C 1
ATOM 724 O O . LYS A 1 91 ? -2.173 -7.865 17.267 1.00 82.75 91 LYS A O 1
ATOM 729 N N . LYS A 1 92 ? -2.178 -10.040 17.849 1.00 85.44 92 LYS A N 1
ATOM 730 C CA . LYS A 1 92 ? -1.798 -10.538 16.526 1.00 85.44 92 LYS A CA 1
ATOM 731 C C . LYS A 1 92 ? -3.021 -10.536 15.624 1.00 85.44 92 LYS A C 1
ATOM 733 O O . LYS A 1 92 ? -4.037 -11.139 15.968 1.00 85.44 92 LYS 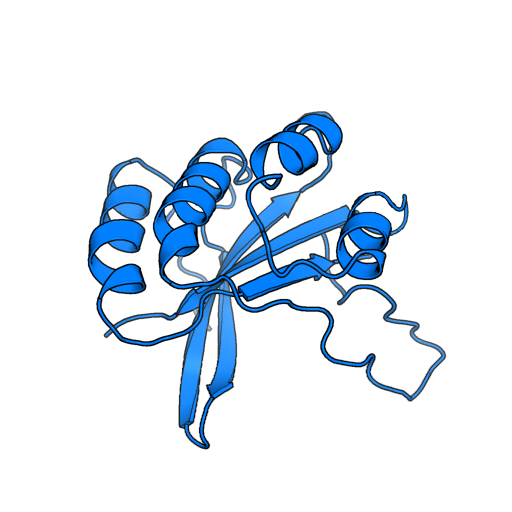A O 1
ATOM 738 N N . ILE A 1 93 ? -2.908 -9.847 14.503 1.00 84.00 93 ILE A N 1
ATOM 739 C CA . ILE A 1 93 ? -3.945 -9.746 13.488 1.00 84.00 93 ILE A CA 1
ATOM 740 C C . ILE A 1 93 ? -3.339 -10.250 12.187 1.00 84.00 93 ILE A C 1
ATOM 742 O O . ILE A 1 93 ? -2.249 -9.827 11.802 1.00 84.00 93 ILE A O 1
ATOM 746 N N . ASP A 1 94 ? -4.036 -11.179 11.547 1.00 84.00 94 ASP A N 1
ATOM 747 C CA . ASP A 1 94 ? -3.680 -11.666 10.222 1.00 84.00 94 ASP A CA 1
ATOM 748 C C . ASP A 1 94 ? -4.033 -10.594 9.184 1.00 84.00 94 ASP A C 1
ATOM 750 O O . ASP A 1 94 ? -5.087 -9.968 9.279 1.00 84.00 94 ASP A O 1
ATOM 754 N N . TYR A 1 95 ? -3.187 -10.408 8.179 1.00 84.69 95 TYR A N 1
ATOM 755 C CA . TYR A 1 95 ? -3.404 -9.508 7.052 1.00 84.69 95 TYR A CA 1
ATOM 756 C C . TYR A 1 95 ? -3.216 -10.251 5.742 1.00 84.69 95 TYR A C 1
ATOM 758 O O . TYR A 1 95 ? -2.297 -11.045 5.576 1.00 84.69 95 TYR A O 1
ATOM 766 N N . TYR A 1 96 ? -4.100 -9.941 4.815 1.00 81.25 96 TYR A N 1
ATOM 767 C CA . TYR A 1 96 ? -4.041 -10.246 3.406 1.00 81.25 96 TYR A CA 1
ATOM 768 C C . TYR A 1 96 ? -3.196 -9.201 2.679 1.00 81.25 96 TYR A C 1
ATOM 770 O O . TYR A 1 96 ? -3.498 -8.012 2.749 1.00 81.25 96 TYR A O 1
ATOM 778 N N . THR A 1 97 ? -2.190 -9.638 1.931 1.00 83.00 97 THR A N 1
ATOM 779 C CA . THR A 1 97 ? -1.384 -8.751 1.084 1.00 83.00 97 THR A CA 1
ATOM 780 C C . THR A 1 97 ? -1.904 -8.729 -0.347 1.00 83.00 97 THR A C 1
ATOM 782 O O . THR A 1 97 ? -2.015 -9.779 -0.979 1.00 83.00 97 THR A O 1
ATOM 785 N N . CYS A 1 98 ? -2.178 -7.536 -0.869 1.00 86.38 98 CYS A N 1
ATOM 786 C CA . CYS A 1 98 ? -2.418 -7.269 -2.281 1.00 86.38 98 CYS A CA 1
ATOM 787 C C . CYS A 1 98 ? -1.197 -6.570 -2.881 1.00 86.38 98 CYS A C 1
ATOM 789 O O . CYS A 1 98 ? -0.970 -5.390 -2.614 1.00 86.38 98 CYS A O 1
ATOM 791 N N . SER A 1 99 ? -0.451 -7.291 -3.710 1.00 86.88 99 SER A N 1
ATOM 792 C CA . SER A 1 99 ? 0.779 -6.789 -4.319 1.00 86.88 99 SER A CA 1
ATOM 793 C C . SER A 1 99 ? 0.516 -6.130 -5.673 1.00 86.88 99 SER A C 1
ATOM 795 O O . SER A 1 99 ? -0.252 -6.631 -6.500 1.00 86.88 99 SER A O 1
ATOM 797 N N . ILE A 1 100 ? 1.171 -4.995 -5.889 1.00 88.62 100 ILE A N 1
ATOM 798 C CA . ILE A 1 100 ? 1.156 -4.216 -7.126 1.00 88.62 100 ILE A CA 1
ATOM 799 C C . ILE A 1 100 ? 2.588 -4.173 -7.644 1.00 88.62 100 ILE A C 1
ATOM 801 O O . ILE A 1 100 ? 3.419 -3.429 -7.122 1.00 88.62 100 ILE A O 1
ATOM 805 N N . ASP A 1 101 ? 2.881 -4.993 -8.650 1.00 87.44 101 ASP A N 1
ATOM 806 C CA . ASP A 1 101 ? 4.214 -5.096 -9.245 1.00 87.44 101 ASP A CA 1
ATOM 807 C C . ASP A 1 101 ? 4.422 -4.022 -10.312 1.00 87.44 101 ASP A C 1
ATOM 809 O O . ASP A 1 101 ? 3.737 -4.021 -11.337 1.00 87.44 101 ASP A O 1
ATOM 813 N N . PHE A 1 102 ? 5.412 -3.147 -10.124 1.00 88.00 102 PHE A N 1
ATOM 814 C CA . PHE A 1 102 ? 5.783 -2.128 -11.112 1.00 88.00 102 PHE A CA 1
ATOM 815 C C . PHE A 1 102 ? 6.646 -2.718 -12.229 1.00 88.00 102 PHE A C 1
ATOM 817 O O . PHE A 1 102 ? 7.803 -2.349 -12.423 1.00 88.00 102 PHE A O 1
ATOM 824 N N . ILE A 1 103 ? 6.060 -3.662 -12.954 1.00 80.94 103 ILE A N 1
ATOM 825 C CA . ILE A 1 103 ? 6.573 -4.206 -14.206 1.00 80.94 103 ILE A CA 1
ATOM 826 C C . ILE A 1 103 ? 5.705 -3.609 -15.314 1.00 80.94 103 ILE A C 1
ATOM 828 O O . ILE A 1 103 ? 4.481 -3.581 -15.169 1.00 80.94 103 ILE A O 1
ATOM 832 N N . ASP A 1 104 ? 6.320 -3.154 -16.409 1.00 73.31 104 ASP A N 1
ATOM 833 C CA . ASP A 1 104 ? 5.646 -2.415 -17.494 1.00 73.31 104 ASP A CA 1
ATOM 834 C C . ASP A 1 104 ? 4.396 -3.123 -18.055 1.00 73.31 104 ASP A C 1
ATOM 836 O O . ASP A 1 104 ? 3.475 -2.473 -18.544 1.00 73.31 104 ASP A O 1
ATOM 840 N N . GLU A 1 105 ? 4.345 -4.452 -17.956 1.00 73.06 105 GLU A N 1
ATOM 841 C CA . GLU A 1 105 ? 3.247 -5.304 -18.428 1.00 73.06 105 GLU A CA 1
ATOM 842 C C . GLU A 1 105 ? 2.078 -5.438 -17.431 1.00 73.06 105 GLU A C 1
ATOM 844 O O . GLU A 1 105 ? 0.995 -5.869 -17.828 1.00 73.06 105 GLU A O 1
ATOM 849 N N . TYR A 1 106 ? 2.272 -5.082 -16.155 1.00 74.94 106 TYR A N 1
ATOM 850 C CA . TYR A 1 106 ? 1.284 -5.275 -15.084 1.00 74.94 106 TYR A CA 1
ATOM 851 C C . TYR A 1 106 ? 0.745 -3.962 -14.517 1.00 74.94 106 TYR A C 1
ATOM 853 O O . TYR A 1 106 ? -0.463 -3.731 -14.567 1.00 74.94 106 TYR A O 1
ATOM 861 N N . ALA A 1 107 ? 1.610 -3.096 -13.985 1.00 84.38 107 ALA A N 1
ATOM 862 C CA . ALA A 1 107 ? 1.185 -1.847 -13.362 1.00 84.38 107 ALA A CA 1
ATOM 863 C C . ALA A 1 107 ? 2.133 -0.696 -13.703 1.00 84.38 107 ALA A C 1
ATOM 865 O O . ALA A 1 107 ? 3.316 -0.701 -13.362 1.00 84.38 107 ALA A O 1
ATOM 866 N N . ASN A 1 108 ? 1.582 0.353 -14.316 1.00 89.69 108 ASN A N 1
ATOM 867 C CA . ASN A 1 108 ? 2.317 1.587 -14.549 1.00 89.69 108 ASN A CA 1
ATOM 868 C C . ASN A 1 108 ? 2.457 2.381 -13.237 1.00 89.69 108 ASN A C 1
ATOM 870 O O . ASN A 1 108 ? 1.466 2.828 -12.650 1.00 89.69 108 ASN A O 1
ATOM 874 N N . LYS A 1 109 ? 3.704 2.592 -12.800 1.00 91.31 109 LYS A N 1
ATOM 875 C CA . LYS A 1 109 ? 4.041 3.297 -11.553 1.00 91.31 109 LYS A CA 1
ATOM 876 C C . LYS A 1 109 ? 3.483 4.727 -11.502 1.00 91.31 109 LYS A C 1
ATOM 878 O O . LYS A 1 109 ? 2.970 5.145 -10.466 1.00 91.31 109 LYS A O 1
ATOM 883 N N . GLU A 1 110 ? 3.531 5.482 -12.601 1.00 92.50 110 GLU A N 1
ATOM 884 C CA . GLU A 1 110 ? 3.000 6.852 -12.632 1.00 92.50 110 GLU A CA 1
ATOM 885 C C . GLU A 1 110 ? 1.473 6.886 -12.515 1.00 92.50 110 GLU A C 1
ATOM 887 O O . GLU A 1 110 ? 0.912 7.750 -11.836 1.00 92.50 110 GLU A O 1
ATOM 892 N N . GLU A 1 111 ? 0.779 5.954 -13.168 1.00 92.25 111 GLU A N 1
ATOM 893 C CA . GLU A 1 111 ? -0.673 5.828 -13.041 1.00 92.25 111 GLU A CA 1
ATOM 894 C C . GLU A 1 111 ? -1.091 5.400 -11.636 1.00 92.25 111 GLU A C 1
ATOM 896 O O . GLU A 1 111 ? -2.098 5.901 -11.119 1.00 92.25 111 GLU A O 1
ATOM 901 N N . PHE A 1 112 ? -0.322 4.512 -11.005 1.00 93.69 112 PHE A N 1
ATOM 902 C CA . PHE A 1 112 ? -0.528 4.136 -9.612 1.00 93.69 112 PHE A CA 1
ATOM 903 C C . PHE A 1 112 ? -0.379 5.355 -8.693 1.00 93.69 112 PHE A C 1
ATOM 905 O O . PHE A 1 112 ? -1.301 5.663 -7.939 1.00 93.69 112 PHE A O 1
ATOM 912 N N . LEU A 1 113 ? 0.714 6.116 -8.828 1.00 94.75 113 LEU A N 1
ATOM 913 C CA . LEU A 1 113 ? 0.968 7.337 -8.051 1.00 94.75 113 LEU A CA 1
ATOM 914 C C . LEU A 1 113 ? -0.155 8.376 -8.195 1.00 94.75 113 LEU A C 1
ATOM 916 O O . LEU A 1 113 ? -0.569 8.979 -7.206 1.00 94.75 113 LEU A O 1
ATOM 920 N N . LYS A 1 114 ? -0.696 8.560 -9.407 1.00 95.50 114 LYS A N 1
ATOM 921 C CA . LYS A 1 114 ? -1.879 9.411 -9.632 1.00 95.50 114 LYS A CA 1
ATOM 922 C C . LYS A 1 114 ? -3.116 8.865 -8.922 1.00 95.50 114 LYS A C 1
ATOM 924 O O . LYS A 1 114 ? -3.911 9.636 -8.399 1.00 95.50 114 LYS A O 1
ATOM 929 N N . SER A 1 115 ? -3.285 7.546 -8.902 1.00 95.19 115 SER A N 1
ATOM 930 C CA . SER A 1 115 ? -4.461 6.905 -8.310 1.00 95.19 115 SER A CA 1
ATOM 931 C C . SER A 1 115 ? -4.449 6.953 -6.781 1.00 95.19 115 SER A C 1
ATOM 933 O O . SER A 1 115 ? -5.522 6.972 -6.192 1.00 95.19 115 SER A O 1
ATOM 935 N N . ILE A 1 116 ? -3.276 7.050 -6.143 1.00 95.75 116 ILE A N 1
ATOM 936 C CA . ILE A 1 116 ? -3.135 7.224 -4.686 1.00 95.75 116 ILE A CA 1
ATOM 937 C C . ILE A 1 116 ? -2.968 8.688 -4.247 1.00 95.75 116 ILE A C 1
ATOM 939 O O . ILE A 1 116 ? -2.702 8.956 -3.078 1.00 95.75 116 ILE A O 1
ATOM 943 N N . SER A 1 117 ? -3.146 9.669 -5.140 1.00 95.00 117 SER A N 1
ATOM 944 C CA . SER A 1 117 ? -2.945 11.089 -4.803 1.00 95.00 117 SER A CA 1
ATOM 945 C C . SER A 1 117 ? -3.940 11.633 -3.768 1.00 95.00 117 SER A C 1
ATOM 947 O O . SER A 1 117 ? -3.814 12.775 -3.335 1.00 95.00 117 SER A O 1
ATOM 949 N N . PHE A 1 118 ? -4.965 10.851 -3.416 1.00 94.88 118 PHE A N 1
ATOM 950 C CA . PHE A 1 118 ? -5.928 11.184 -2.371 1.00 94.88 118 PHE A CA 1
ATOM 951 C C . PHE A 1 118 ? -5.383 10.971 -0.953 1.00 94.88 118 PHE A C 1
ATOM 953 O O . PHE A 1 118 ? -6.020 11.455 -0.023 1.00 94.88 118 PHE A O 1
ATOM 960 N N . LEU A 1 119 ? -4.263 10.255 -0.782 1.00 94.62 119 LEU A N 1
ATOM 961 C CA . LEU A 1 119 ? -3.684 9.944 0.527 1.00 94.62 119 LEU A CA 1
ATOM 962 C C . LEU A 1 119 ? -3.174 11.213 1.210 1.00 94.62 119 LEU A C 1
ATOM 964 O O . LEU A 1 119 ? -2.103 11.732 0.893 1.00 94.62 119 LEU A O 1
ATOM 968 N N . SER A 1 120 ? -3.950 11.719 2.162 1.00 89.12 120 SER A N 1
ATOM 969 C CA . SER A 1 120 ? -3.697 13.014 2.796 1.00 89.12 120 SER A CA 1
ATOM 970 C C . SER A 1 120 ? -2.658 12.969 3.918 1.00 89.12 120 SER A C 1
ATOM 972 O O . SER A 1 120 ? -2.136 14.013 4.306 1.00 89.12 120 SER A O 1
ATOM 974 N N . ASN A 1 121 ? -2.368 11.787 4.468 1.00 86.81 121 ASN A N 1
ATOM 975 C CA . ASN A 1 121 ? -1.348 11.582 5.503 1.00 86.81 121 ASN A CA 1
ATOM 976 C C . ASN A 1 121 ? -0.045 10.979 4.984 1.00 86.81 121 ASN A C 1
ATOM 978 O O . ASN A 1 121 ? 0.858 10.784 5.794 1.00 86.81 121 ASN A O 1
ATOM 982 N N . ALA A 1 122 ? 0.060 10.680 3.687 1.00 87.81 122 ALA A N 1
ATOM 983 C CA . ALA A 1 122 ? 1.280 10.130 3.123 1.00 87.81 122 ALA A CA 1
ATOM 984 C C . ALA A 1 122 ? 2.432 11.134 3.324 1.00 87.81 122 ALA A C 1
ATOM 986 O O . ALA A 1 122 ? 2.374 12.246 2.785 1.00 87.81 122 ALA A O 1
ATOM 987 N N . PRO A 1 123 ? 3.478 10.777 4.092 1.00 86.12 123 PRO A N 1
ATOM 988 C CA . PRO A 1 123 ? 4.662 11.612 4.219 1.00 86.12 123 PRO A CA 1
ATOM 989 C C . PRO A 1 123 ? 5.296 11.869 2.847 1.00 86.12 123 PRO A C 1
ATOM 991 O O . PRO A 1 123 ? 5.230 11.026 1.949 1.00 86.12 123 PRO A O 1
ATOM 994 N N . SER A 1 124 ? 5.938 13.024 2.659 1.00 84.31 124 SER A N 1
ATOM 995 C CA . SER A 1 124 ? 6.577 13.333 1.373 1.00 84.31 124 SER A CA 1
ATOM 996 C C . SER A 1 124 ? 7.657 12.311 1.013 1.00 84.31 124 SER A C 1
ATOM 998 O O . SER A 1 124 ? 7.744 11.898 -0.141 1.00 84.31 124 SER A O 1
ATOM 1000 N N . ASP A 1 125 ? 8.427 11.838 1.996 1.00 88.38 125 ASP A N 1
ATOM 1001 C CA . ASP A 1 125 ? 9.440 10.803 1.794 1.00 88.38 125 ASP A CA 1
ATOM 1002 C C . ASP A 1 125 ? 8.821 9.461 1.385 1.00 88.38 125 ASP A C 1
ATOM 1004 O O . ASP A 1 125 ? 9.425 8.735 0.604 1.00 88.38 125 ASP A O 1
ATOM 1008 N N . PHE A 1 126 ? 7.604 9.144 1.832 1.00 90.69 126 PHE A N 1
ATOM 1009 C CA . PHE A 1 126 ? 6.900 7.927 1.428 1.00 90.69 126 PHE A CA 1
ATOM 1010 C C . PHE A 1 126 ? 6.612 7.898 -0.077 1.00 90.69 126 PHE A C 1
ATOM 1012 O O . PHE A 1 126 ? 6.876 6.903 -0.754 1.00 90.69 126 PHE A O 1
ATOM 1019 N N . ILE A 1 127 ? 6.133 9.012 -0.630 1.00 92.19 127 ILE A N 1
ATOM 1020 C CA . ILE A 1 127 ? 5.875 9.123 -2.069 1.00 92.19 127 ILE A CA 1
ATOM 1021 C C . ILE A 1 127 ? 7.183 9.065 -2.868 1.00 92.19 127 ILE A C 1
ATOM 1023 O O . ILE A 1 127 ? 7.236 8.412 -3.912 1.00 92.19 127 ILE A O 1
ATOM 1027 N N . GLU A 1 128 ? 8.253 9.688 -2.371 1.00 91.75 128 GLU A N 1
ATOM 1028 C CA . GLU A 1 128 ? 9.574 9.605 -3.007 1.00 91.75 128 GLU A CA 1
ATOM 1029 C C . GLU A 1 128 ? 10.149 8.177 -2.977 1.00 91.75 128 GLU A C 1
ATOM 1031 O O . GLU A 1 128 ? 10.745 7.741 -3.964 1.00 91.75 128 GLU A O 1
ATOM 1036 N N . LYS A 1 129 ? 9.894 7.398 -1.914 1.00 91.94 129 LYS A N 1
ATOM 1037 C CA . LYS A 1 129 ? 10.247 5.968 -1.863 1.00 91.94 129 LYS A CA 1
ATOM 1038 C C . LYS A 1 129 ? 9.564 5.187 -2.986 1.00 91.94 129 LYS A C 1
ATOM 1040 O O . LYS A 1 129 ? 10.232 4.420 -3.667 1.00 91.94 129 LYS A O 1
ATOM 1045 N N . ILE A 1 130 ? 8.271 5.409 -3.235 1.00 93.25 130 ILE A N 1
ATOM 1046 C CA . ILE A 1 130 ? 7.539 4.725 -4.319 1.00 93.25 130 ILE A CA 1
ATOM 1047 C C . ILE A 1 130 ? 8.063 5.130 -5.704 1.00 93.25 130 ILE A C 1
ATOM 1049 O O . ILE A 1 130 ? 8.195 4.281 -6.587 1.00 93.25 130 ILE A O 1
ATOM 1053 N N . LYS A 1 131 ? 8.383 6.415 -5.901 1.00 93.06 131 LYS A N 1
ATOM 1054 C CA . LYS A 1 131 ? 8.940 6.924 -7.167 1.00 93.06 131 LYS A CA 1
ATOM 1055 C C . LYS A 1 131 ? 10.310 6.336 -7.493 1.00 93.06 131 LYS A C 1
ATOM 1057 O O . LYS A 1 131 ? 10.613 6.167 -8.668 1.00 93.06 131 LYS A O 1
ATOM 1062 N N . SER A 1 132 ? 11.111 6.037 -6.473 1.00 91.81 132 SER A N 1
ATOM 1063 C CA . SER A 1 132 ? 12.460 5.493 -6.624 1.00 91.81 132 SER A CA 1
ATOM 1064 C C . SER A 1 132 ? 12.488 4.232 -7.492 1.00 91.81 132 SER A C 1
ATOM 1066 O O . SER A 1 132 ? 11.602 3.376 -7.403 1.00 91.81 132 SER A O 1
ATOM 1068 N N . ASP A 1 133 ? 13.554 4.076 -8.277 1.00 89.00 133 ASP A N 1
ATOM 1069 C CA . ASP A 1 133 ? 13.824 2.866 -9.069 1.00 89.00 133 ASP A CA 1
ATOM 1070 C C . ASP A 1 133 ? 14.066 1.632 -8.186 1.00 89.00 133 ASP A C 1
ATOM 1072 O O . ASP A 1 133 ? 13.921 0.498 -8.633 1.00 89.00 133 ASP A O 1
ATOM 1076 N N . ILE A 1 134 ? 14.393 1.848 -6.908 1.00 89.94 134 ILE A N 1
ATOM 1077 C CA . ILE A 1 134 ? 14.554 0.786 -5.907 1.00 89.94 134 ILE A CA 1
ATOM 1078 C C . ILE A 1 134 ? 13.201 0.156 -5.545 1.00 89.94 134 ILE A C 1
ATOM 1080 O O . ILE A 1 134 ? 13.145 -1.023 -5.189 1.00 89.94 134 ILE A O 1
ATOM 1084 N N . CYS A 1 135 ? 12.112 0.930 -5.621 1.00 91.81 135 CYS A N 1
ATOM 1085 C CA . CYS A 1 135 ? 10.775 0.425 -5.349 1.00 91.81 135 CYS A CA 1
ATOM 1086 C C . CYS A 1 135 ? 10.252 -0.342 -6.564 1.00 91.81 135 CYS A C 1
ATOM 1088 O O . CYS A 1 135 ? 9.949 0.244 -7.610 1.00 91.81 135 CYS A O 1
ATOM 1090 N N . SER A 1 136 ? 10.158 -1.659 -6.417 1.00 91.31 136 SER A N 1
ATOM 1091 C CA . SER A 1 136 ? 9.718 -2.583 -7.465 1.00 91.31 136 SER A CA 1
ATOM 1092 C C . SER A 1 136 ? 8.265 -3.021 -7.298 1.00 91.31 136 SER A C 1
ATOM 1094 O O . SER A 1 136 ? 7.658 -3.497 -8.255 1.00 91.31 136 SER A O 1
ATOM 1096 N N . GLN A 1 137 ? 7.699 -2.853 -6.103 1.00 91.88 137 GLN A N 1
ATOM 1097 C CA . GLN A 1 137 ? 6.348 -3.287 -5.769 1.00 91.88 137 GLN A CA 1
ATOM 1098 C C . GLN A 1 137 ? 5.775 -2.425 -4.640 1.00 91.88 137 GLN A C 1
ATOM 1100 O O . GLN A 1 137 ? 6.513 -1.877 -3.818 1.00 91.88 137 GLN A O 1
ATOM 1105 N N . VAL A 1 138 ? 4.451 -2.324 -4.588 1.00 92.62 138 VAL A N 1
ATOM 1106 C CA . VAL A 1 138 ? 3.722 -1.816 -3.424 1.00 92.62 138 VAL A CA 1
ATOM 1107 C C . VAL A 1 138 ? 2.751 -2.874 -2.929 1.00 92.62 138 VAL A C 1
ATOM 1109 O O . VAL A 1 138 ? 1.995 -3.442 -3.714 1.00 92.62 138 VAL A O 1
ATOM 1112 N N . ASP A 1 139 ? 2.746 -3.090 -1.621 1.00 91.19 139 ASP A N 1
ATOM 1113 C CA . ASP A 1 139 ? 1.809 -3.971 -0.943 1.00 91.19 139 ASP A CA 1
ATOM 1114 C C . ASP A 1 139 ? 0.711 -3.156 -0.256 1.00 91.19 139 ASP A C 1
ATOM 1116 O O . ASP A 1 139 ? 0.982 -2.213 0.490 1.00 91.19 139 ASP A O 1
ATOM 1120 N N . ILE A 1 140 ? -0.543 -3.541 -0.488 1.00 91.12 140 ILE A N 1
ATOM 1121 C CA . ILE A 1 140 ? -1.699 -3.077 0.282 1.00 91.12 140 ILE A CA 1
ATOM 1122 C C . ILE A 1 140 ? -2.085 -4.194 1.249 1.00 91.12 140 ILE A C 1
ATOM 1124 O O . ILE A 1 140 ? -2.435 -5.298 0.826 1.00 91.12 140 ILE A O 1
ATOM 1128 N N . LEU A 1 141 ? -2.022 -3.915 2.548 1.00 89.38 141 LEU A N 1
ATOM 1129 C CA . LEU A 1 141 ? -2.293 -4.883 3.606 1.00 89.38 141 LEU A CA 1
ATOM 1130 C C . LEU A 1 141 ? -3.717 -4.689 4.126 1.00 89.38 141 LEU A C 1
ATOM 1132 O O . LEU A 1 141 ? -4.027 -3.688 4.776 1.00 89.38 141 LEU A O 1
ATOM 1136 N N . PHE A 1 142 ? -4.576 -5.673 3.877 1.00 87.00 142 PHE A N 1
ATOM 1137 C CA . PHE A 1 142 ? -5.952 -5.709 4.357 1.00 87.00 142 PHE A CA 1
ATOM 1138 C C . PHE A 1 142 ? -6.075 -6.651 5.557 1.00 87.00 142 PHE A C 1
ATOM 1140 O O . PHE A 1 142 ? -5.683 -7.809 5.444 1.00 87.00 142 PHE A O 1
ATOM 1147 N N . PRO A 1 143 ? -6.639 -6.236 6.700 1.00 84.62 143 PRO A N 1
ATOM 1148 C CA . PRO A 1 143 ? -6.841 -7.141 7.824 1.00 84.62 143 PRO A CA 1
ATOM 1149 C C . PRO A 1 143 ? -7.742 -8.314 7.418 1.00 84.62 143 PRO A C 1
ATOM 1151 O O . PRO A 1 143 ? -8.806 -8.136 6.821 1.00 84.62 143 PRO A O 1
ATOM 1154 N N . LYS A 1 144 ? -7.329 -9.534 7.764 1.00 77.44 144 LYS A N 1
ATOM 1155 C CA . LYS A 1 144 ? -8.147 -10.735 7.624 1.00 77.44 144 LYS A CA 1
ATOM 1156 C C . LYS A 1 144 ? -9.219 -10.723 8.696 1.00 77.44 144 LYS A C 1
ATOM 1158 O O . LYS A 1 144 ? -8.950 -10.683 9.896 1.00 77.44 144 LYS A O 1
ATOM 1163 N N . ILE A 1 145 ? -10.456 -10.809 8.235 1.00 71.38 145 ILE A N 1
ATOM 1164 C CA . ILE A 1 145 ? -11.623 -10.743 9.094 1.00 71.38 145 ILE A CA 1
ATOM 1165 C C . ILE A 1 145 ? -12.271 -12.119 9.136 1.00 71.38 145 ILE A C 1
ATOM 1167 O O . ILE A 1 145 ? -12.848 -12.572 8.151 1.00 71.38 145 ILE A O 1
ATOM 1171 N N . SER A 1 146 ? -12.152 -12.767 10.295 1.00 59.91 146 SER A N 1
ATOM 1172 C CA . SER A 1 146 ? -12.961 -13.921 10.697 1.00 59.91 146 SER A CA 1
ATOM 1173 C C . SER A 1 146 ? -14.357 -13.499 11.148 1.00 59.91 146 SER A C 1
ATOM 1175 O O . SER A 1 146 ? -14.471 -12.415 11.788 1.00 59.91 146 SER A O 1
#

Radius of gyration: 14.54 Å; chains: 1; bounding box: 42×36×40 Å

pLDDT: mean 78.53, std 15.3, range [30.95, 95.75]

Organism: Campylobacter fetus (NCBI:txid196)